Protein AF-A0AAW2DQQ6-F1 (afdb_monomer)

Sequence (162 aa):
MCYMQRRTQGFLNSLHILQSKKKHLSILKDVSGIIKPRRMTLLLGPPSSGKTTLLKKYEILLQLSGRVTYNGHGMNEFVPGRTAAYISQYDLHIGEMTVRETLGFSARCQGVGSRYDMLAELSRREKEANIKPDPDIDIFMKGFFHNGRLLTEEEASQIDMG

InterPro domains:
  IPR003439 ABC transporter-like, ATP-binding domain [PF00005] (28-118)
  IPR027417 P-loop containing nucleoside triphosphate hydrolase [G3DSA:3.40.50.300] (14-144)
  IPR027417 P-loop containing nucleoside triphosphate hydrolase [SSF52540] (25-125)

Mean predicted aligned error: 14.92 Å

Structure (mmCIF, N/CA/C/O backbone):
data_AF-A0AAW2DQQ6-F1
#
_entry.id   AF-A0AAW2DQQ6-F1
#
loop_
_atom_site.group_PDB
_atom_site.id
_atom_site.type_symbol
_atom_site.label_atom_id
_atom_site.label_alt_id
_atom_site.label_comp_id
_atom_site.label_asym_id
_atom_site.label_entity_id
_atom_site.label_seq_id
_atom_site.pdbx_PDB_ins_code
_atom_site.Cartn_x
_atom_site.Cartn_y
_atom_site.Cartn_z
_atom_site.occupancy
_atom_site.B_iso_or_equiv
_atom_site.auth_seq_id
_atom_site.auth_comp_id
_atom_site.auth_asym_id
_atom_site.auth_atom_id
_atom_site.pdbx_PDB_model_num
ATOM 1 N N . MET A 1 1 ? 35.421 10.269 -25.784 1.00 43.25 1 MET A N 1
ATOM 2 C CA . MET A 1 1 ? 34.728 11.277 -26.622 1.00 43.25 1 MET A CA 1
ATOM 3 C C . MET A 1 1 ? 33.259 11.520 -26.200 1.00 43.25 1 MET A C 1
ATOM 5 O O . MET A 1 1 ? 32.415 11.745 -27.049 1.00 43.25 1 MET A O 1
ATOM 9 N N . CYS A 1 2 ? 32.920 11.513 -24.897 1.00 36.22 2 CYS A N 1
ATOM 10 C CA . CYS A 1 2 ? 31.521 11.659 -24.427 1.00 36.22 2 CYS A CA 1
ATOM 11 C C . CYS A 1 2 ? 31.271 12.917 -23.564 1.00 36.22 2 CYS A C 1
ATOM 13 O O . CYS A 1 2 ? 30.126 13.258 -23.277 1.00 36.22 2 CYS A O 1
ATOM 15 N N . TYR A 1 3 ? 32.336 13.625 -23.164 1.00 39.56 3 TYR A N 1
ATOM 16 C CA . TYR A 1 3 ? 32.259 14.795 -22.276 1.00 39.56 3 TYR A CA 1
ATOM 17 C C . TYR A 1 3 ? 31.903 16.106 -23.006 1.00 39.56 3 TYR A C 1
ATOM 19 O O . TYR A 1 3 ? 31.334 17.008 -22.399 1.00 39.56 3 TYR A O 1
ATOM 27 N N . MET A 1 4 ? 32.171 16.205 -24.315 1.00 47.28 4 MET A N 1
ATOM 28 C CA . MET A 1 4 ? 31.897 17.417 -25.110 1.00 47.28 4 MET A CA 1
ATOM 29 C C . MET A 1 4 ? 30.461 17.503 -25.658 1.00 47.28 4 MET A C 1
ATOM 31 O O . MET A 1 4 ? 30.005 18.598 -25.970 1.00 47.28 4 MET A O 1
ATOM 35 N N . GLN A 1 5 ? 29.696 16.402 -25.685 1.00 45.47 5 GLN A N 1
ATOM 36 C CA . GLN A 1 5 ? 28.321 16.402 -26.216 1.00 45.47 5 GLN A CA 1
ATOM 37 C C . GLN A 1 5 ? 27.286 17.021 -25.249 1.00 45.47 5 GLN A C 1
ATOM 39 O O . GLN A 1 5 ? 26.198 17.401 -25.669 1.00 45.47 5 GLN A O 1
ATOM 44 N N . ARG A 1 6 ? 27.588 17.132 -23.941 1.00 44.19 6 ARG A N 1
ATOM 45 C CA . ARG A 1 6 ? 26.647 17.703 -22.949 1.00 44.19 6 ARG A CA 1
ATOM 46 C C . ARG A 1 6 ? 26.653 19.233 -22.894 1.00 44.19 6 ARG A C 1
ATOM 48 O O . ARG A 1 6 ? 25.646 19.811 -22.495 1.00 44.19 6 ARG A O 1
ATOM 55 N N . ARG A 1 7 ? 27.758 19.892 -23.268 1.00 44.38 7 ARG A N 1
ATOM 56 C CA . ARG A 1 7 ? 27.885 21.358 -23.151 1.00 44.38 7 ARG A CA 1
ATOM 57 C C . ARG A 1 7 ? 27.048 22.111 -24.183 1.00 44.38 7 ARG A C 1
ATOM 59 O O . ARG A 1 7 ? 26.436 23.117 -23.841 1.00 44.38 7 ARG A O 1
ATOM 66 N N . THR A 1 8 ? 26.960 21.603 -25.407 1.00 50.03 8 THR A N 1
ATOM 67 C CA . THR A 1 8 ? 26.188 22.248 -26.481 1.00 50.03 8 THR A CA 1
ATOM 68 C C . THR A 1 8 ? 24.679 22.158 -26.241 1.00 50.03 8 THR A C 1
ATOM 70 O O . THR A 1 8 ? 23.956 23.116 -26.505 1.00 50.03 8 THR A O 1
ATOM 73 N N . GLN A 1 9 ? 24.198 21.062 -25.645 1.00 52.00 9 GLN A N 1
ATOM 74 C CA . GLN A 1 9 ? 22.777 20.898 -25.324 1.00 52.00 9 GLN A CA 1
ATOM 75 C C . GLN A 1 9 ? 22.310 21.826 -24.185 1.00 52.00 9 GLN A C 1
ATOM 77 O O . GLN A 1 9 ? 21.173 22.293 -24.203 1.00 52.00 9 GLN A O 1
ATOM 82 N N . GLY A 1 10 ? 23.179 22.110 -23.206 1.00 53.97 10 GLY A N 1
ATOM 83 C CA . GLY A 1 10 ? 22.868 23.010 -22.088 1.00 53.97 10 GLY A CA 1
ATOM 84 C C . GLY A 1 10 ? 22.752 24.477 -22.510 1.00 53.97 10 GLY A C 1
ATOM 85 O O . GLY A 1 10 ? 21.843 25.171 -22.062 1.00 53.97 10 GLY A O 1
ATOM 86 N N . PHE A 1 11 ? 23.618 24.923 -23.425 1.00 58.66 11 PHE A N 1
ATOM 87 C CA . PHE A 1 11 ? 23.612 26.303 -23.922 1.00 58.66 11 PHE A CA 1
ATOM 88 C C . PHE A 1 11 ? 22.374 26.597 -24.788 1.00 58.66 11 PHE A C 1
ATOM 90 O O . PHE A 1 11 ? 21.755 27.647 -24.652 1.00 58.66 11 PHE A O 1
ATOM 97 N N . LEU A 1 12 ? 21.937 25.634 -25.610 1.00 54.56 12 LEU A N 1
ATOM 98 C CA . LEU A 1 12 ? 20.750 25.780 -26.465 1.00 54.56 12 LEU A CA 1
ATOM 99 C C . LEU A 1 12 ? 19.420 25.699 -25.696 1.00 54.56 12 LEU A C 1
ATOM 101 O O . LEU A 1 12 ? 18.456 26.355 -26.086 1.00 54.56 12 LEU A O 1
ATOM 105 N N . ASN A 1 13 ? 19.365 24.960 -24.581 1.00 53.66 13 ASN A N 1
ATOM 106 C CA . ASN A 1 13 ? 18.207 24.989 -23.678 1.00 53.66 13 ASN A CA 1
ATOM 107 C C . ASN A 1 13 ? 18.092 26.329 -22.924 1.00 53.66 13 ASN A C 1
ATOM 109 O O . ASN A 1 13 ? 16.976 26.776 -22.670 1.00 53.66 13 ASN A O 1
ATOM 113 N N . SER A 1 14 ? 19.216 26.990 -22.608 1.00 56.75 14 SER A N 1
ATOM 114 C CA . SER A 1 14 ? 19.224 28.322 -21.974 1.00 56.75 14 SE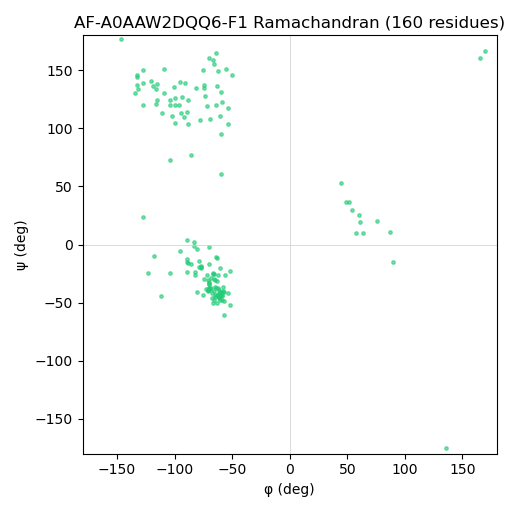R A CA 1
ATOM 115 C C . SER A 1 14 ? 18.653 29.417 -22.878 1.00 56.75 14 SER A C 1
ATOM 117 O O . SER A 1 14 ? 18.162 30.418 -22.369 1.00 56.75 14 SER A O 1
ATOM 119 N N . LEU A 1 15 ? 18.700 29.234 -24.203 1.00 60.41 15 LEU A N 1
ATOM 120 C CA . LEU A 1 15 ? 18.139 30.184 -25.166 1.00 60.41 15 LEU A CA 1
ATOM 121 C C . LEU A 1 15 ? 16.627 30.004 -25.406 1.00 60.41 15 LEU A C 1
ATOM 123 O O . LEU A 1 15 ? 16.071 30.723 -26.226 1.00 60.41 15 LEU A O 1
ATOM 127 N N . HIS A 1 16 ? 15.935 29.073 -24.729 1.00 56.12 16 HIS A N 1
ATOM 128 C CA . HIS A 1 16 ? 14.491 28.817 -24.917 1.00 56.12 16 HIS A CA 1
ATOM 129 C C . HIS A 1 16 ? 14.064 28.452 -26.366 1.00 56.12 16 HIS A C 1
ATOM 131 O O . HIS A 1 16 ? 12.873 28.347 -26.649 1.00 56.12 16 HIS A O 1
ATOM 137 N N . ILE A 1 17 ? 15.009 28.194 -27.282 1.00 59.91 17 ILE A N 1
ATOM 138 C CA . ILE A 1 17 ? 14.741 27.883 -28.705 1.00 59.91 17 ILE A CA 1
ATOM 139 C C . ILE A 1 17 ? 14.262 26.431 -28.899 1.00 59.91 17 ILE A C 1
ATOM 141 O O . ILE A 1 17 ? 13.619 26.105 -29.895 1.00 59.91 17 ILE A O 1
ATOM 145 N N . LEU A 1 18 ? 14.525 25.540 -27.939 1.00 54.09 18 LEU A N 1
ATOM 146 C CA . LEU A 1 18 ? 14.085 24.148 -27.994 1.00 54.09 18 LEU A CA 1
ATOM 147 C C . LEU A 1 18 ? 13.008 23.895 -26.941 1.00 54.09 18 LEU A C 1
ATOM 149 O O . LEU A 1 18 ? 13.287 23.873 -25.743 1.00 54.09 18 LEU A O 1
ATOM 153 N N . GLN A 1 19 ? 11.779 23.624 -27.390 1.00 56.38 19 GLN A N 1
ATOM 154 C CA . GLN A 1 19 ? 10.790 22.958 -26.546 1.00 56.38 19 GLN A CA 1
ATOM 155 C C . GLN A 1 19 ? 11.420 21.665 -26.019 1.00 56.38 19 GLN A C 1
ATOM 157 O O . GLN A 1 19 ? 11.784 20.779 -26.800 1.00 56.38 19 GLN A O 1
ATOM 162 N N . SER A 1 20 ? 11.574 21.562 -24.698 1.00 56.97 20 SER A N 1
ATOM 163 C CA . SER A 1 20 ? 12.051 20.348 -24.040 1.00 56.97 20 SER A CA 1
ATOM 164 C C . SER A 1 20 ? 11.086 19.209 -24.366 1.00 56.97 20 SER A C 1
ATOM 166 O O . SER A 1 20 ? 10.032 19.056 -23.746 1.00 56.97 20 SER A O 1
ATOM 168 N N . LYS A 1 21 ? 11.414 18.422 -25.397 1.00 58.16 21 LYS A N 1
ATOM 169 C CA . LYS A 1 21 ? 10.676 17.205 -25.727 1.00 58.16 21 LYS A CA 1
ATOM 170 C C . LYS A 1 21 ? 10.793 16.290 -24.514 1.00 58.16 21 LYS A C 1
ATOM 172 O O . LYS A 1 21 ? 11.886 15.797 -24.225 1.00 58.16 21 LYS A O 1
ATOM 177 N N . LYS A 1 22 ? 9.683 16.077 -23.799 1.00 58.31 22 LYS A N 1
ATOM 178 C CA . LYS A 1 22 ? 9.597 15.098 -22.709 1.00 58.31 22 LYS A CA 1
ATOM 179 C C . LYS A 1 22 ? 10.056 13.747 -23.261 1.00 58.31 22 LYS A C 1
ATOM 181 O O . LYS A 1 22 ? 9.341 13.110 -24.029 1.00 58.31 22 LYS A O 1
ATOM 186 N N . LYS A 1 23 ? 11.278 13.326 -22.925 1.00 61.03 23 LYS A N 1
ATOM 187 C CA . LYS A 1 23 ? 11.776 12.001 -23.297 1.00 61.03 23 LYS A CA 1
ATOM 188 C C . LYS A 1 23 ? 11.047 10.977 -22.437 1.00 61.03 23 LYS A C 1
ATOM 190 O O . LYS A 1 23 ? 11.148 11.019 -21.215 1.00 61.03 23 LYS A O 1
ATOM 195 N N . HIS A 1 24 ? 10.314 10.073 -23.076 1.00 63.28 24 HIS A N 1
ATOM 196 C CA . HIS A 1 24 ? 9.663 8.965 -22.392 1.00 63.28 24 HIS A CA 1
ATOM 197 C C . HIS A 1 24 ? 10.736 7.981 -21.901 1.00 63.28 24 HIS A C 1
ATOM 199 O O . HIS A 1 24 ? 11.387 7.305 -22.699 1.00 63.28 24 HIS A O 1
ATOM 205 N N . LEU A 1 25 ? 10.971 7.943 -20.589 1.00 70.94 25 LEU A N 1
ATOM 206 C CA . LEU A 1 25 ? 11.934 7.035 -19.970 1.00 70.94 25 LEU A CA 1
ATOM 207 C C . LEU A 1 25 ? 11.218 5.750 -19.548 1.00 70.94 25 LEU A C 1
ATOM 209 O O . LEU A 1 25 ? 10.436 5.742 -18.601 1.00 70.94 25 LEU A O 1
ATOM 213 N N . SER A 1 26 ? 11.506 4.651 -20.245 1.00 77.88 26 SER A N 1
ATOM 214 C CA . SER A 1 26 ? 11.064 3.315 -19.838 1.00 77.88 26 SER A CA 1
ATOM 215 C C . SER A 1 26 ? 11.966 2.800 -18.712 1.00 77.88 26 SER A C 1
ATOM 217 O O . SER A 1 26 ? 13.136 2.482 -18.939 1.00 77.88 26 SER A O 1
ATOM 219 N N . ILE A 1 27 ? 11.419 2.767 -17.492 1.00 84.00 27 ILE A N 1
ATOM 220 C CA . ILE A 1 27 ? 12.108 2.295 -16.278 1.00 84.00 27 ILE A CA 1
ATOM 221 C C . ILE A 1 27 ? 12.082 0.763 -16.192 1.00 84.00 27 ILE A C 1
ATOM 223 O O . ILE A 1 27 ? 13.077 0.149 -15.823 1.00 84.00 27 ILE A O 1
ATOM 227 N N . LEU A 1 28 ? 10.950 0.147 -16.545 1.00 84.94 28 LEU A N 1
ATOM 228 C CA . LEU A 1 28 ? 10.769 -1.304 -16.577 1.00 84.94 28 LEU A CA 1
ATOM 229 C C . LEU A 1 28 ? 10.682 -1.762 -18.032 1.00 84.94 28 LEU A C 1
ATOM 231 O O . LEU A 1 28 ? 9.911 -1.196 -18.809 1.00 84.94 28 LEU A O 1
ATOM 235 N N . LYS A 1 29 ? 11.463 -2.784 -18.385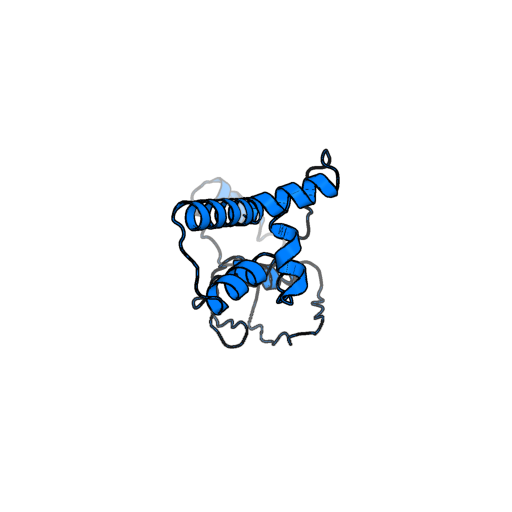 1.00 86.38 29 LYS A N 1
ATOM 236 C CA . LYS A 1 29 ? 11.534 -3.347 -19.736 1.00 86.38 29 LYS A CA 1
ATOM 237 C C . LYS A 1 29 ? 11.304 -4.847 -19.659 1.00 86.38 29 LYS A C 1
ATOM 239 O O . LYS A 1 29 ? 12.062 -5.519 -18.971 1.00 86.38 29 LYS A O 1
ATOM 244 N N . ASP A 1 30 ? 10.256 -5.311 -20.334 1.00 86.00 30 ASP A N 1
ATOM 245 C CA . ASP A 1 30 ? 9.920 -6.730 -20.520 1.00 86.00 30 ASP A CA 1
ATOM 246 C C . ASP A 1 30 ? 10.044 -7.592 -19.247 1.00 86.00 30 ASP A C 1
ATOM 248 O O . ASP A 1 30 ? 10.757 -8.589 -19.184 1.00 86.00 30 ASP A O 1
ATOM 252 N N . VAL A 1 31 ? 9.383 -7.148 -18.175 1.00 87.38 31 VAL A N 1
ATOM 253 C CA . VAL A 1 31 ? 9.391 -7.848 -16.884 1.00 87.38 31 VAL A CA 1
ATOM 254 C C . VAL A 1 31 ? 8.182 -8.775 -16.808 1.00 87.38 31 VAL A C 1
ATOM 256 O O . VAL A 1 31 ? 7.046 -8.319 -16.945 1.00 87.38 31 VAL A O 1
ATOM 259 N N . SER A 1 32 ? 8.418 -10.050 -16.506 1.00 89.12 32 SER A N 1
ATOM 260 C CA . SER A 1 32 ? 7.381 -11.053 -16.247 1.00 89.12 32 SER A CA 1
ATOM 261 C C . SER A 1 32 ? 7.624 -11.758 -14.909 1.00 89.12 32 SER A C 1
ATOM 263 O O . SER A 1 32 ? 8.755 -11.858 -14.434 1.00 89.12 32 SER A O 1
ATOM 265 N N . GLY A 1 33 ? 6.551 -12.206 -14.254 1.00 90.25 33 GLY A N 1
ATOM 266 C CA . GLY A 1 33 ? 6.646 -12.900 -12.972 1.00 90.25 33 GLY A CA 1
ATOM 267 C C . GLY A 1 33 ? 5.294 -13.100 -12.294 1.00 90.25 33 GLY A C 1
ATOM 268 O O . GLY A 1 33 ? 4.296 -12.493 -12.680 1.00 90.25 33 GLY A O 1
ATOM 269 N N . ILE A 1 34 ? 5.271 -13.964 -11.276 1.00 91.25 34 ILE A N 1
ATOM 270 C CA . ILE A 1 34 ? 4.083 -14.276 -10.472 1.00 91.25 34 ILE A CA 1
ATOM 271 C C . ILE A 1 34 ? 4.473 -14.257 -8.994 1.00 91.25 34 ILE A C 1
ATOM 273 O O . ILE A 1 34 ? 5.435 -14.911 -8.591 1.00 91.25 34 ILE A O 1
ATOM 277 N N . ILE A 1 35 ? 3.690 -13.548 -8.182 1.00 91.12 35 ILE A N 1
ATOM 278 C CA . ILE A 1 35 ? 3.795 -13.566 -6.721 1.00 91.12 35 ILE A CA 1
ATOM 279 C C . ILE A 1 35 ? 2.775 -14.576 -6.198 1.00 91.12 35 ILE A C 1
ATOM 281 O O . ILE A 1 35 ? 1.579 -14.449 -6.458 1.00 91.12 35 ILE A O 1
ATOM 285 N N . LYS A 1 36 ? 3.241 -15.605 -5.485 1.00 92.12 36 LYS A N 1
ATOM 286 C CA . LYS A 1 36 ? 2.358 -16.649 -4.948 1.00 92.12 36 LYS A CA 1
ATOM 287 C C . LYS A 1 36 ? 1.701 -16.182 -3.643 1.00 92.12 36 LYS A C 1
ATOM 289 O O . LYS A 1 36 ? 2.418 -15.699 -2.764 1.00 92.12 36 LYS A O 1
ATOM 294 N N . PRO A 1 37 ? 0.383 -16.388 -3.464 1.00 90.50 37 PRO A N 1
ATOM 295 C CA . PRO A 1 37 ? -0.277 -16.148 -2.185 1.00 90.50 37 PRO A CA 1
ATOM 296 C C . PRO A 1 37 ? 0.391 -16.922 -1.044 1.00 90.50 37 PRO A C 1
ATOM 298 O O . PRO A 1 37 ? 0.942 -18.006 -1.253 1.00 90.50 37 PRO A O 1
ATOM 301 N N . ARG A 1 38 ? 0.310 -16.377 0.177 1.00 91.19 38 ARG A N 1
ATOM 302 C CA . ARG A 1 38 ? 0.841 -16.990 1.413 1.00 91.19 38 ARG A CA 1
ATOM 303 C C . ARG A 1 38 ? 2.359 -17.226 1.409 1.00 91.19 38 ARG A C 1
ATOM 305 O O . ARG A 1 38 ? 2.856 -18.030 2.194 1.00 91.19 38 ARG A O 1
ATOM 312 N N . ARG A 1 39 ? 3.105 -16.542 0.537 1.00 93.06 39 ARG A N 1
ATOM 313 C CA . ARG A 1 39 ? 4.571 -16.575 0.509 1.00 93.06 39 ARG A CA 1
ATOM 314 C C . ARG A 1 39 ? 5.139 -15.169 0.542 1.00 93.06 39 ARG A C 1
ATOM 316 O O . ARG A 1 39 ? 4.667 -14.281 -0.162 1.00 93.06 39 ARG A O 1
ATOM 323 N N . MET A 1 40 ? 6.203 -14.997 1.316 1.00 94.88 40 MET A N 1
ATOM 324 C CA . MET A 1 40 ? 7.015 -13.792 1.249 1.00 94.88 40 MET A CA 1
ATOM 325 C C . MET A 1 40 ? 7.855 -13.829 -0.031 1.00 94.88 40 MET A C 1
ATOM 327 O O . MET A 1 40 ? 8.523 -14.824 -0.308 1.00 94.88 40 MET A O 1
ATOM 331 N N . THR A 1 41 ? 7.795 -12.760 -0.824 1.00 93.50 41 THR A N 1
ATOM 332 C CA . THR A 1 41 ? 8.591 -12.605 -2.050 1.00 93.50 41 THR A CA 1
ATOM 333 C C . THR A 1 41 ? 9.544 -11.433 -1.868 1.00 93.50 41 THR A C 1
ATOM 335 O O . THR A 1 41 ? 9.105 -10.328 -1.561 1.00 93.50 41 THR A O 1
ATOM 338 N N . LEU A 1 42 ? 10.842 -11.672 -2.058 1.00 94.75 42 LEU A N 1
ATOM 339 C CA . LEU A 1 42 ? 11.890 -10.665 -1.915 1.00 94.75 42 LEU A CA 1
ATOM 340 C C . LEU A 1 42 ? 12.367 -10.198 -3.297 1.00 94.75 42 LEU A C 1
ATOM 342 O O . LEU A 1 42 ? 12.793 -11.013 -4.114 1.00 94.75 42 LEU A O 1
ATOM 346 N N . LEU A 1 43 ? 12.322 -8.888 -3.552 1.00 92.62 43 LEU A N 1
ATOM 347 C CA . LEU A 1 43 ? 12.793 -8.278 -4.798 1.00 92.62 43 LEU A CA 1
ATOM 348 C C . LEU A 1 43 ? 14.173 -7.633 -4.593 1.00 92.62 43 LEU A C 1
ATOM 350 O O . LEU A 1 43 ? 14.289 -6.604 -3.928 1.00 92.62 43 LEU A O 1
ATOM 354 N N . LEU A 1 44 ? 15.213 -8.212 -5.198 1.00 94.56 44 LEU A N 1
ATOM 355 C CA . LEU A 1 44 ? 16.604 -7.753 -5.086 1.00 94.56 44 LEU A CA 1
ATOM 356 C C . LEU A 1 44 ? 17.110 -7.121 -6.386 1.00 94.56 44 LEU A C 1
ATOM 358 O O . LEU A 1 44 ? 16.674 -7.461 -7.481 1.00 94.56 44 LEU A O 1
ATOM 362 N N . GLY A 1 45 ? 18.050 -6.186 -6.258 1.00 92.69 45 GLY A N 1
ATOM 363 C CA . GLY A 1 45 ? 18.698 -5.533 -7.395 1.00 92.69 45 GLY A CA 1
ATOM 364 C C . GLY A 1 45 ? 19.459 -4.269 -6.988 1.00 92.69 45 GLY A C 1
ATOM 365 O O . GLY A 1 45 ? 19.152 -3.682 -5.945 1.00 92.69 45 GLY A O 1
ATOM 366 N N . PRO A 1 46 ? 20.407 -3.791 -7.811 1.00 94.12 46 PRO A N 1
ATOM 367 C CA . PRO A 1 46 ? 21.218 -2.606 -7.513 1.00 94.12 46 PRO A CA 1
ATOM 368 C C . PRO A 1 46 ? 20.361 -1.329 -7.430 1.00 94.12 46 PRO A C 1
ATOM 370 O O . PRO A 1 46 ? 19.206 -1.334 -7.877 1.00 94.12 46 PR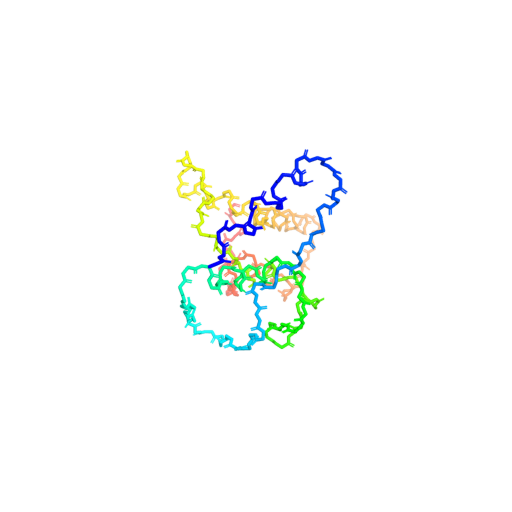O A O 1
ATOM 373 N N . PRO A 1 47 ? 20.861 -0.217 -6.870 1.00 90.25 47 PRO A N 1
ATOM 374 C CA . PRO A 1 47 ? 20.179 1.078 -6.931 1.00 90.25 47 PRO A CA 1
ATOM 375 C C . PRO A 1 47 ? 19.757 1.433 -8.366 1.00 90.25 47 PRO A C 1
ATOM 377 O O . PRO A 1 47 ? 20.419 1.054 -9.328 1.00 90.25 47 PRO A O 1
ATOM 380 N N . SER A 1 48 ? 18.618 2.113 -8.515 1.00 86.75 48 SER A N 1
ATOM 381 C CA . SER A 1 48 ? 18.056 2.524 -9.818 1.00 86.75 48 SER A CA 1
ATOM 382 C C . SER A 1 48 ? 17.642 1.406 -10.792 1.00 86.75 48 SER A C 1
ATOM 384 O O . SER A 1 48 ? 17.255 1.698 -11.917 1.00 86.75 48 SER A O 1
ATOM 386 N N . SER A 1 49 ? 17.609 0.141 -10.362 1.00 90.12 49 SER A N 1
ATOM 387 C CA . SER A 1 49 ? 17.069 -0.987 -11.156 1.00 90.12 49 SER A CA 1
ATOM 388 C C . SER A 1 49 ? 15.543 -0.984 -11.344 1.00 90.12 49 SER A C 1
ATOM 390 O O . SER A 1 49 ? 15.006 -1.869 -11.998 1.00 90.12 49 SER A O 1
ATOM 392 N N . GLY A 1 50 ? 14.818 -0.026 -10.755 1.00 88.44 50 GLY A N 1
ATOM 393 C CA . GLY A 1 50 ? 13.362 0.082 -10.916 1.00 88.44 50 GLY A CA 1
ATOM 394 C C . GLY A 1 50 ? 12.522 -0.733 -9.925 1.00 88.44 50 GLY A C 1
ATOM 395 O O . GLY A 1 50 ? 11.309 -0.800 -10.087 1.00 88.44 50 GLY A O 1
ATOM 396 N N . LYS A 1 51 ? 13.115 -1.301 -8.864 1.00 91.88 51 LYS A N 1
ATOM 397 C CA . LYS A 1 51 ? 12.389 -2.067 -7.822 1.00 91.88 51 LYS A CA 1
ATOM 398 C C . LYS A 1 51 ? 11.199 -1.308 -7.232 1.00 91.88 51 LYS A C 1
ATOM 400 O O . LYS A 1 51 ? 10.079 -1.804 -7.224 1.00 91.88 51 LYS A O 1
ATOM 405 N N . THR A 1 52 ? 11.435 -0.074 -6.788 1.00 88.88 52 THR A N 1
ATOM 406 C CA . THR A 1 52 ? 10.394 0.786 -6.212 1.00 88.88 52 THR A CA 1
ATOM 407 C C . THR A 1 52 ? 9.304 1.094 -7.235 1.00 88.88 52 THR A C 1
ATOM 409 O O . THR A 1 52 ? 8.129 1.110 -6.891 1.00 88.88 52 THR A O 1
ATOM 412 N N . THR A 1 53 ? 9.671 1.281 -8.506 1.00 88.50 53 THR A N 1
ATOM 413 C CA . THR A 1 53 ? 8.717 1.482 -9.605 1.00 88.50 53 THR A CA 1
ATOM 414 C C . THR A 1 53 ? 7.863 0.237 -9.845 1.00 88.50 53 THR A C 1
ATOM 416 O O . THR A 1 53 ? 6.659 0.363 -10.050 1.00 88.50 53 THR A O 1
ATOM 419 N N . LEU A 1 54 ? 8.456 -0.960 -9.766 1.00 88.00 54 LEU A N 1
ATOM 420 C CA . LEU A 1 54 ? 7.730 -2.225 -9.889 1.00 88.00 54 LEU A CA 1
ATOM 421 C C . LEU A 1 54 ? 6.735 -2.437 -8.738 1.00 88.00 54 LEU A C 1
ATOM 423 O O . LEU A 1 54 ? 5.645 -2.940 -8.984 1.00 88.00 54 LEU A O 1
ATOM 427 N N . LEU A 1 55 ? 7.074 -2.027 -7.510 1.00 88.00 55 LEU A N 1
ATOM 428 C CA . LEU A 1 55 ? 6.168 -2.121 -6.357 1.00 88.00 55 LEU A CA 1
ATOM 429 C C . LEU A 1 55 ? 5.058 -1.058 -6.387 1.00 88.00 55 LEU A C 1
ATOM 431 O O . LEU A 1 55 ? 3.894 -1.389 -6.184 1.00 88.00 55 LEU A O 1
ATOM 435 N N . LYS A 1 56 ? 5.384 0.200 -6.714 1.00 82.25 56 LYS A N 1
ATOM 436 C CA . LYS A 1 56 ? 4.398 1.297 -6.797 1.00 82.25 56 LYS A CA 1
ATOM 437 C C . LYS A 1 56 ? 3.324 1.071 -7.856 1.00 82.25 56 LYS A C 1
ATOM 439 O O . LYS A 1 56 ? 2.217 1.574 -7.723 1.00 82.25 56 LYS A O 1
ATOM 444 N N . LYS A 1 57 ? 3.635 0.289 -8.887 1.00 74.38 57 LYS A N 1
ATOM 445 C CA . LYS A 1 57 ? 2.699 -0.101 -9.946 1.00 74.38 57 LYS A CA 1
ATOM 446 C C . LYS A 1 57 ? 1.432 -0.803 -9.429 1.00 74.38 57 LYS A C 1
ATOM 448 O O . LYS A 1 57 ? 0.411 -0.743 -10.103 1.00 74.38 57 LYS A O 1
ATOM 453 N N . TYR A 1 58 ? 1.481 -1.467 -8.274 1.00 66.81 58 TYR A N 1
ATOM 454 C CA . TYR A 1 58 ? 0.306 -2.148 -7.716 1.00 66.81 58 TYR A CA 1
ATOM 455 C C . TYR A 1 58 ? -0.699 -1.194 -7.052 1.00 66.81 58 TYR A C 1
ATOM 457 O O . TYR A 1 58 ? -1.856 -1.565 -6.884 1.00 66.81 58 TYR A O 1
ATOM 465 N N . GLU A 1 59 ? -0.278 0.022 -6.706 1.00 63.97 59 GLU A N 1
ATOM 466 C CA . GLU A 1 59 ? -1.093 1.018 -5.998 1.00 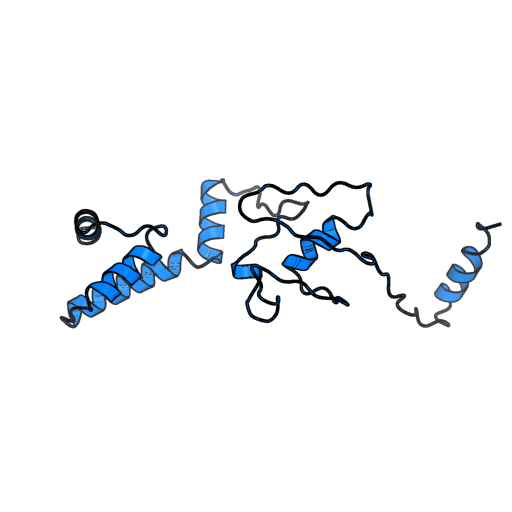63.97 59 GLU A CA 1
ATOM 467 C C . GLU A 1 59 ? -1.430 2.214 -6.895 1.00 63.97 59 GLU A C 1
ATOM 469 O O . GLU A 1 59 ? -2.568 2.677 -6.952 1.00 63.97 59 GLU A O 1
ATOM 474 N N . ILE A 1 60 ? -0.432 2.707 -7.623 1.00 57.03 60 ILE A N 1
ATOM 475 C CA . ILE A 1 60 ? -0.521 3.913 -8.430 1.00 57.03 60 ILE A CA 1
ATOM 476 C C . ILE A 1 60 ? -0.637 3.446 -9.873 1.00 57.03 60 ILE A C 1
ATOM 478 O O . ILE A 1 60 ? 0.261 2.765 -10.370 1.00 57.03 60 ILE A O 1
ATOM 482 N N . LEU A 1 61 ? -1.739 3.812 -10.529 1.00 56.66 61 LEU A N 1
ATOM 483 C CA . LEU A 1 61 ? -2.059 3.590 -11.944 1.00 56.66 61 LEU A CA 1
ATOM 484 C C . LEU A 1 61 ? -1.023 4.248 -12.882 1.00 56.66 61 LEU A C 1
ATOM 486 O O . LEU A 1 61 ? -1.328 5.144 -13.666 1.00 56.66 61 LEU A O 1
ATOM 490 N N . LEU A 1 62 ? 0.239 3.839 -12.780 1.00 65.31 62 LEU A N 1
ATOM 491 C CA . LEU A 1 62 ? 1.311 4.235 -13.674 1.00 65.31 62 LEU A CA 1
ATOM 492 C C . LEU A 1 62 ? 0.966 3.719 -15.070 1.00 65.31 62 LEU A C 1
ATOM 494 O O . LEU A 1 62 ? 0.537 2.574 -15.228 1.00 65.31 62 LEU A O 1
ATOM 498 N N . GLN A 1 63 ? 1.160 4.564 -16.084 1.00 64.44 63 GLN A N 1
ATOM 499 C CA . GLN A 1 63 ? 0.941 4.173 -17.473 1.00 64.44 63 GLN A CA 1
ATOM 500 C C . GLN A 1 63 ? 1.837 2.985 -17.819 1.00 64.44 63 GLN A C 1
ATOM 502 O O . GLN A 1 63 ? 3.060 3.034 -17.670 1.00 64.44 63 GLN A O 1
ATOM 507 N N . LEU A 1 64 ? 1.206 1.906 -18.263 1.00 65.69 64 LEU A N 1
ATOM 508 C CA . LEU A 1 64 ? 1.864 0.647 -18.553 1.00 65.69 64 LEU A CA 1
ATOM 509 C C . LEU A 1 64 ? 1.432 0.136 -19.912 1.00 65.69 64 LEU A C 1
ATOM 511 O O . LEU A 1 64 ? 0.246 0.049 -20.212 1.00 65.69 64 LEU A O 1
ATOM 515 N N . SER A 1 65 ? 2.418 -0.292 -20.685 1.00 76.38 65 SER A N 1
ATOM 516 C CA . SER A 1 65 ? 2.212 -1.236 -21.773 1.00 76.38 65 SER A CA 1
ATOM 517 C C . SER A 1 65 ? 2.371 -2.642 -21.190 1.00 76.38 65 SER A C 1
ATOM 519 O O . SER A 1 65 ? 3.447 -2.988 -20.704 1.00 76.38 65 SER A O 1
ATOM 521 N N . GLY A 1 66 ? 1.290 -3.424 -21.158 1.00 81.25 66 GLY A N 1
ATOM 522 C CA . GLY A 1 66 ? 1.280 -4.797 -20.641 1.00 81.25 66 GLY A CA 1
ATOM 523 C C . GLY A 1 66 ? 0.077 -5.102 -19.746 1.00 81.25 66 GLY A C 1
ATOM 524 O O . GLY A 1 66 ? -0.810 -4.271 -19.573 1.00 81.25 66 GLY A O 1
ATOM 52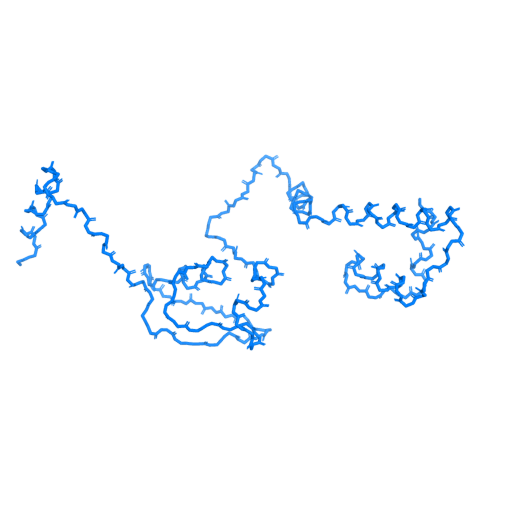5 N N . ARG A 1 67 ? 0.055 -6.306 -19.164 1.00 84.56 67 ARG A N 1
ATOM 526 C CA . ARG A 1 67 ? -1.049 -6.807 -18.332 1.00 84.56 67 ARG A CA 1
ATOM 527 C C . ARG A 1 67 ? -0.570 -7.141 -16.922 1.00 84.56 67 ARG A C 1
ATOM 529 O O . ARG A 1 67 ? 0.515 -7.684 -16.737 1.00 84.56 67 ARG A O 1
ATOM 536 N N . VAL A 1 68 ? -1.396 -6.815 -15.935 1.00 85.69 68 VAL A N 1
ATOM 537 C CA . VAL A 1 68 ? -1.216 -7.180 -14.524 1.00 85.69 68 VAL A CA 1
ATOM 538 C C . VAL A 1 68 ? -2.534 -7.730 -14.032 1.00 85.69 68 VAL A C 1
ATOM 540 O O . VAL A 1 68 ? -3.582 -7.163 -14.339 1.00 85.69 68 VAL A O 1
ATOM 543 N N . THR A 1 69 ? -2.470 -8.811 -13.270 1.00 87.19 69 THR A N 1
ATOM 544 C CA . THR A 1 69 ? -3.650 -9.418 -12.665 1.00 87.19 69 THR A CA 1
ATOM 545 C C . THR A 1 69 ? -3.403 -9.707 -11.196 1.00 87.19 69 THR A C 1
ATOM 547 O O . THR A 1 69 ? -2.305 -10.130 -10.830 1.00 87.19 69 THR A O 1
ATOM 550 N N . TYR A 1 70 ? -4.436 -9.548 -10.381 1.00 87.06 70 TYR A N 1
ATOM 551 C CA . TYR A 1 70 ? -4.459 -9.936 -8.978 1.00 87.06 70 TYR A CA 1
ATOM 552 C C . TYR A 1 70 ? -5.510 -11.032 -8.800 1.00 87.06 70 TYR A C 1
ATOM 554 O O . TYR A 1 70 ? -6.667 -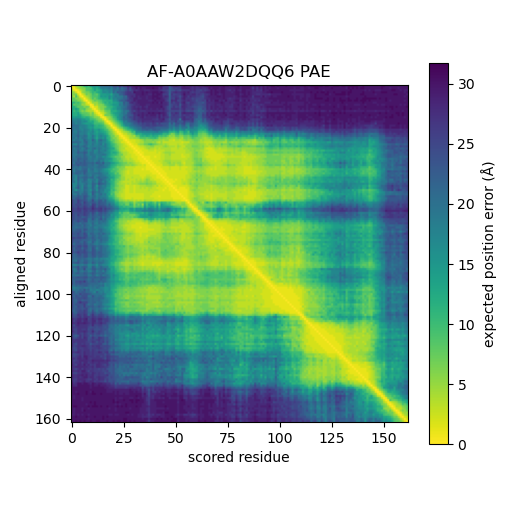10.834 -9.152 1.00 87.06 70 TYR A O 1
ATOM 562 N N . ASN A 1 71 ? -5.107 -12.210 -8.316 1.00 86.69 71 ASN A N 1
ATOM 563 C CA . ASN A 1 71 ? -5.987 -13.384 -8.196 1.00 86.69 71 ASN A CA 1
ATOM 564 C C . ASN A 1 71 ? -6.788 -13.706 -9.479 1.00 86.69 71 ASN A C 1
ATOM 566 O O . ASN A 1 71 ? -7.935 -14.122 -9.410 1.00 86.69 71 ASN A O 1
ATOM 570 N N . GLY A 1 72 ? -6.186 -13.503 -10.656 1.00 87.88 72 GLY A N 1
ATOM 571 C CA . GLY A 1 72 ? -6.826 -13.746 -11.957 1.00 87.88 72 GLY A CA 1
ATOM 572 C C . GLY A 1 72 ? -7.593 -12.554 -12.540 1.00 87.88 72 GLY A C 1
ATOM 573 O O . GLY A 1 72 ? -7.815 -12.536 -13.746 1.00 87.88 72 GLY A O 1
ATOM 574 N N . HIS A 1 73 ? -7.890 -11.530 -11.739 1.00 88.12 73 HIS A N 1
ATOM 575 C CA . HIS A 1 73 ? -8.632 -10.340 -12.156 1.00 88.12 73 HIS A CA 1
ATOM 576 C C . HIS A 1 73 ? -7.711 -9.228 -12.650 1.00 88.12 73 HIS A C 1
ATOM 578 O O . HIS A 1 73 ? -6.657 -8.974 -12.058 1.00 88.12 73 HIS A O 1
ATOM 584 N N . GLY A 1 74 ? -8.098 -8.542 -13.723 1.00 86.94 74 GLY A N 1
ATOM 585 C CA . GLY A 1 74 ? -7.437 -7.323 -14.178 1.00 86.94 74 GLY A CA 1
ATOM 586 C C . GLY A 1 74 ? -7.523 -6.201 -13.140 1.00 86.94 74 GLY A C 1
ATOM 587 O O . GLY A 1 74 ? -8.491 -6.091 -12.392 1.00 86.94 74 GLY A O 1
ATOM 588 N N . MET A 1 75 ? -6.518 -5.324 -13.105 1.00 82.06 75 MET A N 1
ATOM 589 C CA . MET A 1 75 ? -6.453 -4.199 -12.147 1.00 82.06 75 MET A CA 1
ATOM 590 C C . MET A 1 75 ? -7.586 -3.167 -12.311 1.00 82.06 75 MET A C 1
ATOM 592 O O . MET A 1 75 ? -7.748 -2.288 -11.474 1.00 82.06 75 MET A O 1
ATOM 596 N N . ASN A 1 76 ? -8.336 -3.258 -13.405 1.00 83.50 76 ASN A N 1
ATOM 597 C CA . ASN A 1 76 ? -9.495 -2.453 -13.772 1.00 83.50 76 ASN A CA 1
ATOM 598 C C . ASN A 1 76 ? -10.838 -3.102 -13.378 1.00 83.50 76 ASN A C 1
ATOM 600 O O . ASN A 1 76 ? -11.875 -2.466 -13.532 1.00 83.50 76 ASN A O 1
ATOM 604 N N . GLU A 1 77 ? -10.834 -4.337 -12.868 1.00 85.88 77 GLU A N 1
ATOM 605 C CA . GLU A 1 77 ? -12.040 -5.040 -12.393 1.00 85.88 77 GLU A CA 1
ATOM 606 C C . GLU A 1 77 ? -12.341 -4.765 -10.910 1.00 85.88 77 GLU A C 1
ATOM 608 O O . GLU A 1 77 ? -13.437 -5.039 -10.429 1.00 85.88 77 GLU A O 1
ATOM 613 N N . PHE A 1 78 ? -11.376 -4.222 -10.166 1.00 83.75 78 PHE A N 1
ATOM 614 C CA . PHE A 1 78 ? -11.497 -3.921 -8.741 1.00 83.75 78 PHE A CA 1
ATOM 615 C C . PHE A 1 78 ? -10.695 -2.666 -8.388 1.00 83.75 78 PHE A C 1
ATOM 617 O O . PHE A 1 78 ? -10.019 -2.093 -9.237 1.00 83.75 78 PHE A O 1
ATOM 624 N N . VAL A 1 79 ? -10.768 -2.226 -7.128 1.00 82.19 79 VAL A N 1
ATOM 625 C CA . VAL A 1 79 ? -9.973 -1.098 -6.619 1.00 82.19 79 VAL A CA 1
ATOM 626 C C . VAL A 1 79 ? -8.764 -1.649 -5.854 1.00 82.19 79 VAL A C 1
ATOM 628 O O . VAL A 1 79 ? -8.939 -2.083 -4.713 1.00 82.19 79 VAL A O 1
ATOM 631 N N . PRO A 1 80 ? -7.538 -1.613 -6.413 1.00 78.44 80 PRO A N 1
ATOM 632 C CA . PRO A 1 80 ? -6.369 -2.245 -5.797 1.00 78.44 80 PRO A CA 1
ATOM 633 C C . PRO A 1 80 ? -6.049 -1.749 -4.390 1.00 78.44 80 PRO A C 1
ATOM 635 O O . PRO A 1 80 ? -5.718 -2.553 -3.521 1.00 78.44 80 PRO A O 1
ATOM 638 N N . GLY A 1 81 ? -6.245 -0.453 -4.133 1.00 78.38 81 GLY A N 1
ATOM 639 C CA . GLY A 1 81 ? -6.026 0.147 -2.813 1.00 78.38 81 GLY A CA 1
ATOM 640 C C . GLY A 1 81 ? -6.948 -0.381 -1.705 1.00 78.38 81 GLY A C 1
ATOM 641 O O . GLY A 1 81 ? -6.711 -0.098 -0.538 1.00 78.38 81 GLY A O 1
ATOM 642 N N . ARG A 1 82 ? -7.993 -1.156 -2.036 1.00 80.56 82 ARG A N 1
ATOM 643 C CA . ARG A 1 82 ? -8.829 -1.852 -1.041 1.00 80.56 82 ARG A CA 1
ATOM 644 C C . ARG A 1 82 ? -8.319 -3.249 -0.687 1.00 80.56 82 ARG A C 1
ATOM 646 O O . ARG A 1 82 ? -8.817 -3.844 0.261 1.00 80.56 82 ARG A O 1
ATOM 653 N N . THR A 1 83 ? -7.371 -3.787 -1.449 1.00 81.12 83 THR A N 1
ATOM 654 C CA . THR A 1 83 ? -6.925 -5.186 -1.333 1.00 81.12 83 THR A CA 1
ATOM 655 C C . THR A 1 83 ? -5.426 -5.302 -1.063 1.00 81.12 83 THR A C 1
ATOM 657 O O . THR A 1 83 ? -4.976 -6.295 -0.496 1.00 81.12 83 THR A O 1
ATOM 660 N N . ALA A 1 84 ? -4.644 -4.292 -1.439 1.00 82.69 84 ALA A N 1
ATOM 661 C CA . ALA A 1 84 ? -3.213 -4.228 -1.194 1.00 82.69 84 ALA A CA 1
ATOM 662 C C . ALA A 1 84 ? -2.824 -2.857 -0.632 1.00 82.69 84 ALA A C 1
ATOM 664 O O . ALA A 1 84 ? -3.389 -1.835 -1.017 1.00 82.69 84 ALA A O 1
ATOM 665 N N . ALA A 1 85 ? -1.822 -2.850 0.246 1.00 85.62 85 ALA A N 1
ATOM 666 C CA . ALA A 1 85 ? -1.208 -1.642 0.778 1.00 85.62 85 ALA A CA 1
ATOM 667 C C . ALA A 1 85 ? 0.256 -1.576 0.333 1.00 85.62 85 ALA A C 1
ATOM 669 O O . ALA A 1 85 ? 0.986 -2.567 0.423 1.00 85.62 85 ALA A O 1
ATOM 670 N N . TYR A 1 86 ? 0.685 -0.411 -0.144 1.00 87.00 86 TYR A N 1
ATOM 671 C CA . TYR A 1 86 ? 2.085 -0.136 -0.435 1.00 87.00 86 TYR A CA 1
ATOM 672 C C . TYR A 1 86 ? 2.689 0.651 0.724 1.00 87.00 86 TYR A C 1
ATOM 674 O O . TYR A 1 86 ? 2.182 1.700 1.114 1.00 87.00 86 TYR A O 1
ATOM 682 N N . ILE A 1 87 ? 3.794 0.144 1.264 1.00 87.94 87 ILE A N 1
ATOM 683 C CA . ILE A 1 87 ? 4.568 0.854 2.277 1.00 87.94 87 ILE A CA 1
ATOM 684 C C . ILE A 1 87 ? 5.755 1.516 1.584 1.00 87.94 87 ILE A C 1
ATOM 686 O O . ILE A 1 87 ? 6.566 0.871 0.913 1.00 87.94 87 ILE A O 1
ATOM 690 N N . SER A 1 88 ? 5.793 2.837 1.707 1.00 87.31 88 SER A N 1
ATOM 691 C CA . SER A 1 88 ? 6.823 3.700 1.147 1.00 87.31 88 SER A CA 1
ATOM 692 C C . SER A 1 88 ? 8.178 3.460 1.825 1.00 87.31 88 SER A C 1
ATOM 694 O O . SER A 1 88 ? 8.256 2.952 2.936 1.00 87.31 88 SER A O 1
ATOM 696 N N . GLN A 1 89 ? 9.265 3.836 1.145 1.00 87.19 89 GLN A N 1
ATOM 697 C CA . GLN A 1 89 ? 10.607 3.803 1.737 1.00 87.19 89 GLN A CA 1
ATOM 698 C C . GLN A 1 89 ? 10.752 4.794 2.902 1.00 87.19 89 GLN A C 1
ATOM 700 O O . GLN A 1 89 ? 11.561 4.572 3.796 1.00 87.19 89 GLN A O 1
ATOM 705 N N . TYR A 1 90 ? 10.014 5.900 2.843 1.00 88.94 90 TYR A N 1
ATOM 706 C CA . TYR A 1 90 ? 9.973 6.904 3.895 1.00 88.94 90 TYR A CA 1
ATOM 707 C C . TYR A 1 90 ? 8.714 6.716 4.728 1.00 88.94 90 TYR A C 1
ATOM 709 O O . TYR A 1 90 ? 7.621 6.562 4.169 1.00 88.94 90 TYR A O 1
ATOM 717 N N . ASP A 1 91 ? 8.882 6.784 6.041 1.00 84.31 91 ASP A N 1
ATOM 718 C CA . ASP A 1 91 ? 7.772 6.741 6.976 1.00 84.31 91 ASP A CA 1
ATOM 719 C C . ASP A 1 91 ? 7.012 8.068 6.959 1.00 84.31 91 ASP A C 1
ATOM 721 O O . ASP A 1 91 ? 7.596 9.153 6.981 1.00 84.31 91 ASP A O 1
ATOM 725 N N . LEU A 1 92 ? 5.685 7.972 6.926 1.00 81.94 92 LEU A N 1
ATOM 726 C CA . LEU A 1 92 ? 4.772 9.101 7.079 1.00 81.94 92 LEU A CA 1
ATOM 727 C C . LEU A 1 92 ? 4.186 9.050 8.493 1.00 81.94 92 LEU A C 1
ATOM 729 O O . LEU A 1 92 ? 3.039 8.655 8.684 1.00 81.94 92 LEU A O 1
ATOM 733 N N . HIS A 1 93 ? 5.005 9.382 9.491 1.00 83.94 93 HIS A N 1
ATOM 734 C CA . HIS A 1 93 ? 4.627 9.350 10.906 1.00 83.94 93 HIS A CA 1
ATOM 735 C C . HIS A 1 93 ? 4.645 10.758 11.513 1.00 83.94 93 HIS A C 1
ATOM 737 O O . HIS A 1 93 ? 5.579 11.523 11.281 1.00 83.94 93 HIS A O 1
ATOM 743 N N . ILE A 1 94 ? 3.637 11.076 12.329 1.00 88.38 94 ILE A N 1
ATOM 744 C CA . ILE A 1 94 ? 3.568 12.310 13.125 1.00 88.38 94 ILE A CA 1
ATOM 745 C C . ILE A 1 94 ? 4.264 12.036 14.460 1.00 88.38 94 ILE A C 1
ATOM 747 O O . ILE A 1 94 ? 3.724 11.317 15.297 1.00 88.38 94 ILE A O 1
ATOM 751 N N . GLY A 1 95 ? 5.491 12.537 14.631 1.00 90.00 95 GLY A N 1
ATOM 752 C CA . GLY A 1 95 ? 6.370 12.212 15.766 1.00 90.00 95 GLY A CA 1
ATOM 753 C C . GLY A 1 95 ? 5.811 12.587 17.142 1.00 90.00 95 GLY A C 1
ATOM 754 O O . GLY A 1 95 ? 6.237 12.036 18.150 1.00 90.00 95 GLY A O 1
ATOM 755 N N . GLU A 1 96 ? 4.842 13.493 17.173 1.00 94.38 96 GLU A N 1
ATOM 756 C CA . GLU A 1 96 ? 4.165 13.990 18.365 1.00 94.38 96 GLU A CA 1
ATOM 757 C C . GLU A 1 96 ? 3.095 13.024 18.899 1.00 94.38 96 GLU A C 1
ATOM 759 O O . GLU A 1 96 ? 2.633 13.191 20.025 1.00 94.38 96 GLU A 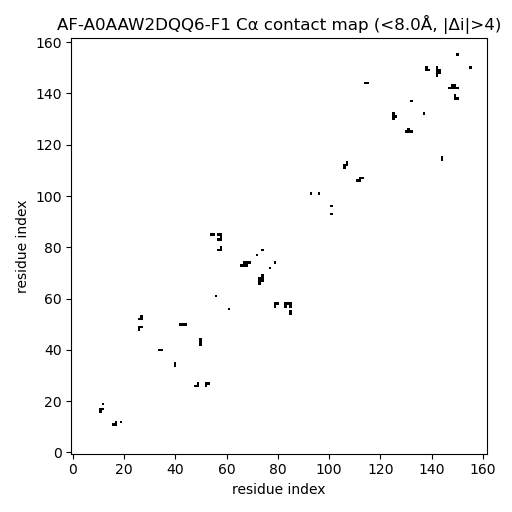O 1
ATOM 764 N N . MET A 1 97 ? 2.690 12.024 18.109 1.00 94.00 97 MET A N 1
ATOM 765 C CA . MET A 1 97 ? 1.658 11.057 18.484 1.00 94.00 97 MET A CA 1
ATOM 766 C C . MET A 1 97 ? 2.257 9.782 19.078 1.00 94.00 97 MET A C 1
ATOM 768 O O . MET A 1 97 ? 3.232 9.221 18.574 1.00 94.00 97 MET A O 1
ATOM 772 N N . THR A 1 98 ? 1.614 9.258 20.119 1.00 94.81 98 THR A N 1
ATOM 773 C CA . THR A 1 98 ? 1.894 7.910 20.621 1.00 94.81 98 THR A CA 1
ATOM 774 C C . THR A 1 98 ? 1.404 6.843 19.637 1.00 94.81 98 THR A C 1
ATOM 776 O O . THR A 1 98 ? 0.493 7.064 18.839 1.00 94.81 98 THR A O 1
ATOM 779 N N . VAL A 1 99 ? 1.932 5.618 19.748 1.00 93.00 99 VAL A N 1
ATOM 780 C CA . VAL A 1 99 ? 1.506 4.478 18.909 1.00 93.00 99 VAL A CA 1
ATOM 781 C C . VAL A 1 99 ? -0.011 4.253 18.969 1.00 93.00 99 VAL A C 1
ATOM 783 O O . VAL A 1 99 ? -0.644 4.017 17.940 1.00 93.00 99 VAL A O 1
ATOM 786 N N . ARG A 1 100 ? -0.613 4.360 20.165 1.00 92.50 100 ARG A N 1
ATOM 787 C CA . ARG A 1 100 ? -2.064 4.204 20.356 1.00 92.50 100 ARG A CA 1
ATOM 788 C C . ARG A 1 100 ? -2.842 5.264 19.582 1.00 92.50 100 ARG A C 1
ATOM 790 O O . ARG A 1 100 ? -3.829 4.937 18.926 1.00 92.50 100 ARG A O 1
ATOM 797 N N . GLU A 1 101 ? -2.405 6.516 19.652 1.00 92.19 101 GLU A N 1
ATOM 798 C CA . GLU A 1 101 ? -3.056 7.622 18.952 1.00 92.19 101 GLU A CA 1
ATOM 799 C C . GLU A 1 101 ? -2.908 7.480 17.437 1.00 92.19 101 GLU A C 1
ATOM 801 O O . GLU A 1 101 ? -3.887 7.673 16.718 1.00 92.19 101 GLU A O 1
ATOM 806 N N . THR A 1 102 ? -1.731 7.080 16.949 1.00 92.19 102 THR A N 1
ATOM 807 C CA . THR A 1 102 ? -1.461 6.878 15.516 1.00 92.19 102 THR A CA 1
ATOM 808 C C . THR A 1 102 ? -2.328 5.764 14.928 1.00 92.19 102 THR A C 1
ATOM 810 O O . THR A 1 102 ? -2.927 5.928 13.859 1.00 92.19 102 THR A O 1
ATOM 813 N N . LEU A 1 103 ? -2.472 4.646 15.647 1.00 89.62 103 LEU A N 1
ATOM 814 C CA . LEU A 1 103 ? -3.388 3.570 15.259 1.00 89.62 103 LEU A CA 1
ATOM 815 C C . LEU A 1 103 ? -4.850 4.031 15.304 1.00 89.62 103 LEU A C 1
ATOM 817 O O . LEU A 1 103 ? -5.597 3.777 14.361 1.00 89.62 103 LEU A O 1
ATOM 821 N N . GLY A 1 104 ? -5.250 4.765 16.348 1.00 88.12 104 GLY A N 1
ATOM 822 C CA . GLY A 1 104 ? -6.598 5.326 16.463 1.00 88.12 104 GLY A CA 1
ATOM 823 C C . GLY A 1 104 ? -6.936 6.317 15.344 1.00 88.12 104 GLY A C 1
ATOM 824 O O . GLY A 1 104 ? -8.046 6.306 14.815 1.00 88.12 104 GLY A O 1
ATOM 825 N N . PHE A 1 105 ? -5.982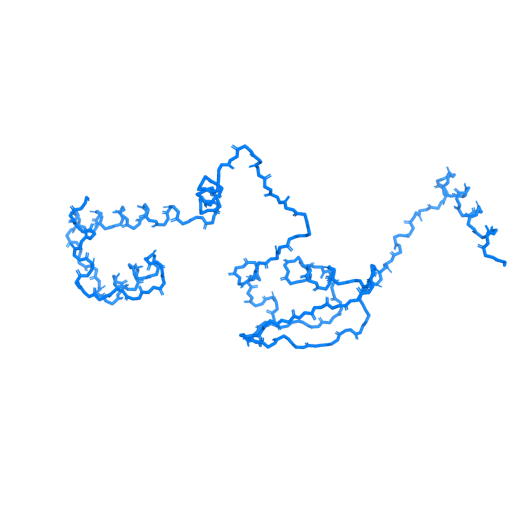 7.153 14.936 1.00 87.94 105 PHE A N 1
ATOM 826 C CA . PHE A 1 105 ? -6.131 8.060 13.799 1.00 87.94 105 PHE A CA 1
ATOM 827 C C . PHE A 1 105 ? -6.274 7.293 12.482 1.00 87.94 105 PHE A C 1
ATOM 829 O O . PHE A 1 105 ? -7.222 7.536 11.735 1.00 87.94 105 PHE A O 1
ATOM 836 N N . SER A 1 106 ? -5.403 6.309 12.242 1.00 88.00 106 SER A N 1
ATOM 837 C CA . SER A 1 106 ? -5.448 5.463 11.042 1.00 88.00 106 SER A CA 1
ATOM 838 C C . SER A 1 106 ? -6.785 4.728 10.916 1.00 88.00 106 SER A C 1
ATOM 840 O O . SER A 1 106 ? -7.394 4.719 9.847 1.00 88.00 106 SER A O 1
ATOM 842 N N . ALA A 1 107 ? -7.282 4.183 12.028 1.00 84.69 107 ALA A N 1
ATOM 843 C CA . ALA A 1 107 ? -8.595 3.560 12.127 1.00 84.69 107 ALA A CA 1
ATOM 844 C C . ALA A 1 107 ? -9.719 4.535 11.717 1.00 84.69 107 ALA A C 1
ATOM 846 O O . ALA A 1 107 ? -10.549 4.221 10.862 1.00 84.69 107 ALA A O 1
ATOM 847 N N . ARG A 1 108 ? -9.725 5.764 12.249 1.00 83.06 108 ARG A N 1
ATOM 848 C CA . ARG A 1 108 ? -10.725 6.774 11.860 1.00 83.06 108 ARG A CA 1
ATOM 849 C C . ARG A 1 108 ? -10.657 7.128 10.373 1.00 83.06 108 ARG A C 1
ATOM 851 O O . ARG A 1 108 ? -11.705 7.197 9.738 1.00 83.06 108 ARG A O 1
ATOM 858 N N . CYS A 1 109 ? -9.464 7.273 9.794 1.00 83.38 109 CYS A N 1
ATOM 859 C CA . CYS A 1 109 ? -9.298 7.522 8.355 1.00 83.38 109 CYS A CA 1
ATOM 860 C C . CYS A 1 109 ? -9.808 6.368 7.478 1.00 83.38 109 CYS A C 1
ATOM 862 O O . CYS A 1 109 ? -10.300 6.603 6.378 1.00 83.38 109 CYS A O 1
ATOM 864 N N . GLN A 1 110 ? -9.720 5.129 7.964 1.00 80.88 110 GLN A N 1
ATOM 865 C CA . GLN A 1 110 ? -10.264 3.948 7.287 1.00 80.88 110 GLN A CA 1
ATOM 866 C C . GLN A 1 110 ? -11.778 3.769 7.508 1.00 80.88 110 GLN A C 1
ATOM 868 O O . GLN A 1 110 ? -12.385 2.874 6.920 1.00 80.88 110 GLN A O 1
ATOM 873 N N . GLY A 1 111 ? -12.403 4.620 8.329 1.00 73.75 111 GLY A N 1
ATOM 874 C CA . GLY A 1 111 ? -13.844 4.612 8.569 1.00 73.75 111 GLY A CA 1
ATOM 875 C C . GLY A 1 111 ? -14.333 3.482 9.476 1.00 73.75 111 GLY A C 1
ATOM 876 O O . GLY A 1 111 ? -15.518 3.162 9.440 1.00 73.75 111 GLY A O 1
ATOM 877 N N . VAL A 1 112 ? -13.468 2.863 10.292 1.00 69.38 112 VAL A N 1
ATOM 878 C CA . VAL A 1 112 ? -13.927 1.844 11.263 1.00 69.38 112 VAL A CA 1
ATOM 879 C C . VAL A 1 112 ? -14.776 2.441 12.390 1.00 69.38 112 VAL A C 1
ATOM 881 O O . VAL A 1 112 ? -15.677 1.766 12.869 1.00 69.38 112 VAL A O 1
ATOM 884 N N . GLY A 1 113 ? -14.566 3.712 12.759 1.00 64.50 113 GLY A N 1
ATOM 885 C CA . GLY A 1 113 ? -15.375 4.386 13.787 1.00 64.50 113 GLY A CA 1
ATOM 886 C C . GLY A 1 113 ? -16.836 4.608 13.374 1.00 64.50 113 GLY A C 1
ATOM 887 O O . GLY A 1 113 ? -17.743 4.186 14.080 1.00 64.50 113 GLY A O 1
ATOM 888 N N . SER A 1 114 ? -17.080 5.174 12.183 1.00 66.19 114 SER A N 1
ATOM 889 C CA . SER A 1 114 ? -18.447 5.515 11.745 1.00 66.19 114 SER A CA 1
ATOM 890 C C . SER A 1 114 ? -19.344 4.300 11.502 1.00 66.19 114 SER A C 1
ATOM 892 O O . SER A 1 114 ? -20.565 4.409 11.568 1.00 66.19 114 SER A O 1
ATOM 894 N N . ARG A 1 115 ? -18.752 3.138 11.208 1.00 66.19 115 ARG A N 1
ATOM 895 C CA . ARG A 1 115 ? -19.491 1.887 10.999 1.00 66.19 115 ARG A CA 1
ATOM 896 C C . ARG A 1 115 ? -20.067 1.343 12.301 1.00 66.19 115 ARG A C 1
ATOM 898 O O . ARG A 1 115 ? -21.192 0.859 12.288 1.00 66.19 115 ARG A O 1
ATOM 905 N N . TYR A 1 116 ? -19.325 1.449 13.403 1.00 67.44 116 TYR A N 1
ATOM 906 C CA . TYR A 1 116 ? -19.807 1.023 14.716 1.00 67.44 116 TYR A CA 1
ATOM 907 C C . TYR A 1 116 ? -20.955 1.919 15.192 1.00 67.44 116 TYR A C 1
ATOM 909 O O . TYR A 1 116 ? -22.012 1.415 15.563 1.00 67.44 116 TYR A O 1
ATOM 917 N N . ASP A 1 117 ? -20.787 3.238 15.063 1.00 70.69 117 ASP A N 1
ATOM 918 C CA . ASP A 1 117 ? -21.822 4.216 15.414 1.00 70.69 117 ASP A CA 1
ATOM 919 C C . ASP A 1 117 ? -23.098 4.017 14.580 1.00 70.69 117 ASP A C 1
ATOM 921 O O . ASP A 1 117 ? -24.207 4.070 15.107 1.00 70.69 117 ASP A O 1
ATOM 925 N N . MET A 1 118 ? -22.953 3.723 13.280 1.00 76.38 118 MET A N 1
ATOM 926 C CA . MET A 1 118 ? -24.081 3.416 12.396 1.00 76.38 118 MET A CA 1
ATOM 927 C C . MET A 1 118 ? -24.855 2.176 12.859 1.00 76.38 118 MET A C 1
ATOM 929 O O . MET A 1 118 ? -26.080 2.198 12.847 1.00 76.38 118 MET A O 1
ATOM 933 N N . LEU A 1 119 ? -24.171 1.103 13.262 1.00 75.00 119 LEU A N 1
ATOM 934 C CA . LEU A 1 119 ? -24.825 -0.129 13.718 1.00 75.00 119 LEU A CA 1
ATOM 935 C C . LEU A 1 119 ? -25.494 0.043 15.074 1.00 75.00 119 LEU A C 1
ATOM 937 O O . LEU A 1 119 ? -26.594 -0.464 15.273 1.00 75.00 119 LEU A O 1
ATOM 941 N N . ALA A 1 120 ? -24.853 0.772 15.988 1.00 77.50 120 ALA A N 1
ATOM 942 C CA . ALA A 1 120 ? -25.453 1.123 17.267 1.00 77.50 120 ALA A CA 1
ATOM 943 C C . ALA A 1 120 ? -26.751 1.918 17.049 1.00 77.50 120 ALA A C 1
ATOM 945 O O . ALA A 1 120 ? -27.781 1.611 17.647 1.00 77.50 120 ALA A O 1
ATOM 946 N N . GLU A 1 121 ? -26.730 2.880 16.124 1.00 80.75 121 GLU A N 1
ATOM 947 C CA . GLU A 1 121 ? -27.902 3.681 15.777 1.00 80.75 121 GLU A CA 1
ATOM 948 C C . GLU A 1 121 ? -28.982 2.876 15.030 1.00 80.75 121 GLU A C 1
ATOM 950 O O . GLU A 1 121 ? -30.171 3.076 15.281 1.00 80.75 121 GLU A O 1
ATOM 955 N N . LEU A 1 122 ? -28.603 1.944 14.147 1.00 83.06 122 LEU A N 1
ATOM 956 C CA . LEU A 1 122 ? -29.541 1.026 13.488 1.00 83.06 122 LEU A CA 1
ATOM 957 C C . LEU A 1 122 ? -30.233 0.115 14.506 1.00 83.06 122 LEU A C 1
ATOM 959 O O . LEU A 1 122 ? -31.460 0.090 14.551 1.00 83.06 122 LEU A O 1
ATOM 963 N N . SER A 1 123 ? -29.462 -0.540 15.376 1.00 81.81 123 SER A N 1
ATOM 964 C CA . SER A 1 123 ? -29.980 -1.417 16.433 1.00 81.81 123 SER A CA 1
ATOM 965 C C . SER A 1 123 ? -30.925 -0.664 17.378 1.00 81.81 123 SER A C 1
ATOM 967 O O . SER A 1 123 ? -32.005 -1.154 17.717 1.00 81.81 123 SER A O 1
ATOM 969 N N . ARG A 1 124 ? -30.585 0.583 17.743 1.00 85.00 124 ARG A N 1
ATOM 970 C CA . ARG A 1 124 ? -31.461 1.456 18.540 1.00 85.00 124 ARG A CA 1
ATOM 971 C C . ARG A 1 124 ? -32.808 1.695 17.850 1.00 85.00 124 ARG A C 1
ATOM 973 O O . ARG A 1 124 ? -33.851 1.538 18.481 1.00 85.00 124 ARG A O 1
ATOM 980 N N . ARG A 1 125 ? -32.803 2.041 16.557 1.00 86.50 125 ARG A N 1
ATOM 981 C CA . ARG A 1 125 ? -34.031 2.302 15.780 1.00 86.50 125 ARG A CA 1
ATOM 982 C C . ARG A 1 125 ? -34.869 1.050 15.556 1.00 86.50 125 ARG A C 1
ATOM 984 O O . ARG A 1 125 ? -36.092 1.136 15.595 1.00 86.50 125 ARG A O 1
ATOM 991 N N . GLU A 1 126 ? -34.237 -0.095 15.327 1.00 85.62 126 GLU A N 1
ATOM 992 C CA . GLU A 1 126 ? -34.927 -1.379 15.180 1.00 85.62 126 GLU A CA 1
ATOM 993 C C . GLU A 1 126 ? -35.671 -1.750 16.466 1.00 85.62 126 GLU A C 1
ATOM 995 O O . GLU A 1 126 ? -36.849 -2.102 16.407 1.00 85.62 126 GLU A O 1
ATOM 1000 N N . LYS A 1 127 ? -35.041 -1.557 17.634 1.00 85.00 127 LYS A N 1
ATOM 1001 C CA . LYS A 1 127 ? -35.695 -1.736 18.941 1.00 85.00 127 LYS A CA 1
ATOM 1002 C C . LYS A 1 127 ? -36.872 -0.783 19.140 1.00 85.00 127 LYS A C 1
ATOM 1004 O O . LYS A 1 127 ? -37.941 -1.220 19.555 1.00 85.00 127 LYS A O 1
ATOM 1009 N N . GLU A 1 128 ? -36.703 0.499 18.818 1.00 91.75 128 GLU A N 1
ATOM 1010 C CA . GLU A 1 128 ? -37.766 1.512 18.945 1.00 91.75 128 GLU A CA 1
ATOM 1011 C C . GLU A 1 128 ? -38.956 1.243 18.024 1.00 91.75 128 GLU A C 1
ATOM 1013 O O . GLU A 1 128 ? -40.106 1.442 18.413 1.00 91.75 128 GLU A O 1
ATOM 1018 N N . ALA A 1 129 ? -38.688 0.758 16.814 1.00 91.12 129 ALA A N 1
ATOM 1019 C CA . ALA A 1 129 ? -39.712 0.377 15.852 1.00 91.12 129 ALA A CA 1
ATOM 1020 C C . ALA A 1 129 ? -40.261 -1.044 16.085 1.00 91.12 129 ALA A C 1
ATOM 1022 O O . ALA A 1 129 ? -41.149 -1.480 15.351 1.00 91.12 129 ALA A O 1
ATOM 1023 N N . ASN A 1 130 ? -39.748 -1.765 17.090 1.00 88.50 130 ASN A N 1
ATOM 1024 C CA . ASN A 1 130 ? -40.054 -3.167 17.375 1.00 88.50 130 ASN A CA 1
ATOM 1025 C C . ASN A 1 130 ? -39.888 -4.079 16.140 1.00 88.50 130 ASN A C 1
ATOM 1027 O O . ASN A 1 130 ? -40.666 -5.007 15.904 1.00 88.50 130 ASN A O 1
ATOM 1031 N N . ILE A 1 131 ? -38.877 -3.775 15.326 1.00 87.31 131 ILE A N 1
ATOM 1032 C CA . ILE A 1 131 ? -38.496 -4.528 14.137 1.00 87.31 131 ILE A CA 1
ATOM 1033 C C . ILE A 1 131 ? -37.516 -5.609 14.581 1.00 87.31 131 ILE A C 1
ATOM 1035 O O . ILE A 1 131 ? -36.488 -5.317 15.187 1.00 87.31 131 ILE A O 1
ATOM 1039 N N . LYS A 1 132 ? -37.830 -6.868 14.268 1.00 84.50 132 LYS A N 1
ATOM 1040 C CA . LYS A 1 132 ? -36.890 -7.978 14.434 1.00 84.50 132 LYS A CA 1
ATOM 1041 C C . LYS A 1 132 ? -36.174 -8.209 13.105 1.00 84.50 132 LYS A C 1
ATOM 1043 O O . LYS A 1 132 ? -36.854 -8.597 12.150 1.00 84.50 132 LYS A O 1
ATOM 1048 N N . PRO A 1 133 ? -34.859 -7.950 13.016 1.00 79.69 133 PRO A N 1
ATOM 1049 C CA . PRO A 1 133 ? -34.107 -8.262 11.815 1.00 79.69 133 PRO A CA 1
ATOM 1050 C C . PRO A 1 133 ? -34.055 -9.776 11.603 1.00 79.69 133 PRO A C 1
ATOM 1052 O O . PRO A 1 133 ? -34.200 -10.569 12.537 1.00 79.69 133 PRO A O 1
ATOM 1055 N N . ASP A 1 134 ? -33.864 -10.164 10.347 1.00 88.38 134 ASP A N 1
ATOM 1056 C CA . ASP A 1 134 ? -33.620 -11.555 9.994 1.00 88.38 134 ASP A CA 1
ATOM 1057 C C . ASP A 1 134 ? -32.338 -12.055 10.701 1.00 88.38 134 ASP A C 1
ATOM 1059 O O . ASP A 1 134 ? -31.320 -11.353 10.646 1.00 88.38 134 ASP A O 1
ATOM 1063 N N . PRO A 1 135 ? -32.362 -13.226 11.368 1.00 81.00 135 PRO A N 1
ATOM 1064 C CA . PRO A 1 135 ? -31.233 -13.716 12.158 1.00 81.00 135 PRO A CA 1
ATOM 1065 C C . PRO A 1 135 ? -29.937 -13.870 11.356 1.00 81.00 135 PRO A C 1
ATOM 1067 O O . PRO A 1 135 ? -28.868 -13.509 11.847 1.00 81.00 135 PRO A O 1
ATOM 1070 N N . ASP A 1 136 ? -30.016 -14.351 10.113 1.00 81.25 136 ASP A N 1
ATOM 1071 C CA . ASP A 1 136 ? -28.828 -14.584 9.289 1.00 81.25 136 ASP A CA 1
ATOM 1072 C C . ASP A 1 136 ? -28.189 -13.252 8.875 1.00 81.25 136 ASP A C 1
ATOM 1074 O O . ASP A 1 136 ? -26.962 -13.103 8.858 1.00 81.25 136 ASP A O 1
ATOM 1078 N N . ILE A 1 137 ? -29.025 -12.251 8.586 1.00 81.25 137 ILE A N 1
ATOM 1079 C CA . ILE A 1 137 ? -28.583 -10.900 8.223 1.00 81.25 137 ILE A CA 1
ATOM 1080 C C . ILE A 1 137 ? -27.997 -10.168 9.435 1.00 81.25 137 ILE A C 1
ATOM 1082 O O . ILE A 1 137 ? -26.977 -9.488 9.297 1.00 81.25 137 ILE A O 1
ATOM 1086 N N . ASP A 1 138 ? -28.602 -10.313 10.614 1.00 81.75 138 ASP A N 1
ATOM 1087 C CA . ASP A 1 138 ? -28.125 -9.697 11.856 1.00 81.75 138 ASP A CA 1
ATOM 1088 C C . ASP A 1 138 ? -26.756 -10.255 12.273 1.00 81.75 138 ASP A C 1
ATOM 1090 O O . ASP A 1 138 ? -25.824 -9.493 12.550 1.00 81.75 138 ASP A O 1
ATOM 1094 N N . ILE A 1 139 ? -26.589 -11.582 12.217 1.00 79.19 139 ILE A N 1
ATOM 1095 C CA . ILE A 1 139 ? -25.307 -12.252 12.474 1.00 79.19 139 ILE A CA 1
ATOM 1096 C C . ILE A 1 139 ? -24.258 -11.802 11.457 1.00 79.19 139 ILE A C 1
ATOM 1098 O O . ILE A 1 139 ? -23.128 -11.477 11.833 1.00 79.19 139 ILE A O 1
ATOM 1102 N N . PHE A 1 140 ? -24.618 -11.752 10.171 1.00 77.00 140 PHE A N 1
ATOM 1103 C CA . PHE A 1 140 ? -23.710 -11.301 9.122 1.00 77.00 140 PHE A CA 1
ATOM 1104 C C . PHE A 1 140 ? -23.260 -9.858 9.346 1.00 77.00 140 PHE A C 1
ATOM 1106 O O . PHE A 1 140 ? -22.059 -9.584 9.286 1.00 77.00 140 PHE A O 1
ATOM 1113 N N . MET A 1 141 ? -24.198 -8.945 9.630 1.00 76.12 141 MET A N 1
ATOM 1114 C CA . MET A 1 141 ? -23.868 -7.564 9.960 1.00 76.12 141 MET A CA 1
ATOM 1115 C C . MET A 1 141 ? -22.932 -7.547 11.164 1.00 76.12 141 MET A C 1
ATOM 1117 O O . MET A 1 141 ? -21.781 -7.151 11.015 1.00 76.12 141 MET A O 1
ATOM 1121 N N . LYS A 1 142 ? -23.341 -8.063 12.324 1.00 74.38 142 LYS A N 1
ATOM 1122 C CA . LYS A 1 142 ? -22.532 -8.014 13.553 1.00 74.38 142 LYS A CA 1
ATOM 1123 C C . LYS A 1 142 ? -21.141 -8.656 13.392 1.00 74.38 142 LYS A C 1
ATOM 1125 O O . LYS A 1 142 ? -20.149 -8.072 13.834 1.00 74.38 142 LYS A O 1
ATOM 1130 N N . GLY A 1 143 ? -21.031 -9.787 12.691 1.00 68.62 143 GLY A N 1
ATOM 1131 C CA . GLY A 1 143 ? -19.769 -10.504 12.454 1.00 68.62 143 GLY A CA 1
ATOM 1132 C C . GLY A 1 143 ? -18.796 -9.807 11.492 1.00 68.62 143 GLY A C 1
ATOM 1133 O O . GLY A 1 143 ? -17.579 -9.905 11.660 1.00 68.62 143 GLY A O 1
ATOM 1134 N N . PHE A 1 144 ? -19.291 -9.045 10.510 1.00 62.94 144 PHE A N 1
ATOM 1135 C CA . PHE A 1 144 ? -18.424 -8.257 9.623 1.00 62.94 144 PHE A CA 1
ATOM 1136 C C . PHE A 1 144 ? -17.704 -7.116 10.349 1.00 62.94 144 PHE A C 1
ATOM 1138 O O . PHE A 1 144 ? -16.635 -6.683 9.909 1.00 62.94 144 PHE A O 1
ATOM 1145 N N . PHE A 1 145 ? -18.270 -6.628 11.454 1.00 56.34 145 PHE A N 1
ATOM 1146 C CA . PHE A 1 145 ? -17.756 -5.458 12.166 1.00 56.34 145 PHE A CA 1
ATOM 1147 C C . PHE A 1 145 ? -17.002 -5.812 13.452 1.00 56.34 145 PHE A C 1
ATOM 1149 O O . PHE A 1 145 ? -16.086 -5.081 13.826 1.00 56.34 145 PHE A O 1
ATOM 1156 N N . HIS A 1 146 ? -17.282 -6.963 14.070 1.00 52.53 146 HIS A N 1
ATOM 1157 C CA . HIS A 1 146 ? -16.472 -7.513 15.159 1.00 52.53 146 HIS A CA 1
ATOM 1158 C C . HIS A 1 146 ? -15.302 -8.347 14.596 1.00 52.53 146 HIS A C 1
ATOM 1160 O O . HIS A 1 146 ? -15.318 -9.573 14.570 1.00 52.53 146 HIS A O 1
ATOM 1166 N N . ASN A 1 147 ? -14.252 -7.678 14.104 1.00 43.28 147 ASN A N 1
ATOM 1167 C CA . ASN A 1 147 ? -12.960 -8.310 13.776 1.00 43.28 147 ASN A CA 1
ATOM 1168 C C . ASN A 1 147 ? -12.995 -9.523 12.813 1.00 43.28 147 ASN A C 1
ATOM 1170 O O . ASN A 1 147 ? -12.121 -10.389 12.882 1.00 43.28 147 ASN A O 1
ATOM 1174 N N . GLY A 1 148 ? -13.958 -9.604 11.888 1.00 42.09 148 GLY A N 1
ATOM 1175 C CA . GLY A 1 148 ? -13.952 -10.627 10.833 1.00 42.09 148 GLY A CA 1
ATOM 1176 C C . GLY A 1 148 ? -13.991 -12.076 11.343 1.00 42.09 148 GLY A C 1
ATOM 1177 O O . GLY A 1 148 ? -13.523 -12.980 10.646 1.00 42.09 148 GLY A O 1
ATOM 1178 N N . ARG A 1 149 ? -14.525 -12.309 12.548 1.00 35.03 149 ARG A N 1
ATOM 1179 C CA . ARG A 1 149 ? -14.869 -13.642 13.060 1.00 35.03 149 ARG A CA 1
ATOM 1180 C C . ARG A 1 149 ? -16.368 -13.703 13.328 1.00 35.03 149 ARG A C 1
ATOM 1182 O O . ARG A 1 149 ? -16.939 -12.779 13.893 1.00 35.03 149 ARG A O 1
ATOM 1189 N N . LEU A 1 150 ? -16.986 -14.810 12.921 1.00 38.78 150 LEU A N 1
ATOM 1190 C CA . LEU A 1 150 ? -18.366 -15.135 13.275 1.00 38.78 150 LEU A CA 1
ATOM 1191 C C . LEU A 1 150 ? -18.432 -15.328 14.796 1.00 38.78 150 LEU A C 1
ATOM 1193 O O . LEU A 1 150 ? -17.711 -16.175 15.326 1.00 38.78 150 LEU A O 1
ATOM 1197 N N . LEU A 1 151 ? -19.247 -14.524 15.480 1.00 41.78 151 LEU A N 1
ATOM 1198 C CA . LEU A 1 151 ? -19.536 -14.707 16.900 1.00 41.78 151 LEU A CA 1
ATOM 1199 C C . LEU A 1 151 ? -20.489 -15.896 17.058 1.00 41.78 151 LEU A C 1
ATOM 1201 O O . LEU A 1 151 ? -21.439 -16.045 16.290 1.00 41.78 151 LEU A O 1
ATOM 1205 N N . THR A 1 152 ? -20.232 -16.736 18.052 1.00 42.34 152 THR A N 1
ATOM 1206 C CA . THR A 1 152 ? -21.205 -17.711 18.553 1.00 42.34 152 THR A CA 1
ATOM 1207 C C . THR A 1 152 ? -22.254 -16.990 19.402 1.00 42.34 152 THR A C 1
ATOM 1209 O O . THR A 1 152 ? -21.944 -15.972 20.023 1.00 42.34 152 THR A O 1
ATOM 1212 N N . GLU A 1 153 ? -23.484 -17.510 19.440 1.00 45.12 153 GLU A N 1
ATOM 1213 C CA . GLU A 1 153 ? -24.665 -16.849 20.031 1.00 45.12 153 GLU A CA 1
ATOM 1214 C C . GLU A 1 153 ? -24.481 -16.346 21.479 1.00 45.12 153 GLU A C 1
ATOM 1216 O O . GLU A 1 153 ? -25.144 -15.392 21.877 1.00 45.12 153 GLU A O 1
ATOM 1221 N N . GLU A 1 154 ? -23.538 -16.900 22.249 1.00 42.41 154 GLU A N 1
ATOM 1222 C CA . GLU A 1 154 ? -23.265 -16.491 23.636 1.00 42.41 154 GLU A CA 1
ATOM 1223 C C . GLU A 1 154 ? -22.569 -15.116 23.778 1.00 42.41 154 GLU A C 1
ATOM 1225 O O . GLU A 1 154 ? -22.753 -14.439 24.793 1.00 42.41 154 GLU A O 1
ATOM 1230 N N . GLU A 1 155 ? -21.814 -14.648 22.773 1.00 43.00 155 GLU A N 1
ATOM 1231 C CA . GLU A 1 155 ? -21.072 -13.370 22.848 1.00 43.00 155 GLU A CA 1
ATOM 1232 C C . GLU A 1 155 ? -21.907 -12.165 22.371 1.00 43.00 155 GLU A C 1
ATOM 1234 O O . GLU A 1 155 ? -21.684 -11.035 22.810 1.00 43.00 155 GLU A O 1
ATOM 1239 N N . ALA A 1 156 ? -22.930 -12.395 21.538 1.00 44.38 156 ALA A N 1
ATOM 1240 C CA . ALA A 1 156 ? -23.846 -11.350 21.071 1.00 44.38 156 ALA A CA 1
ATOM 1241 C C . ALA A 1 156 ? -24.695 -10.755 22.214 1.00 44.38 156 ALA A C 1
ATOM 1243 O O . ALA A 1 156 ? -25.027 -9.569 22.189 1.00 44.38 156 ALA A O 1
ATOM 1244 N N . SER A 1 157 ? -24.980 -11.549 23.249 1.00 42.94 157 SER A N 1
ATOM 1245 C CA . SER A 1 157 ? -25.726 -11.138 24.447 1.00 42.94 157 SER A CA 1
ATOM 1246 C C . SER A 1 157 ? -24.973 -10.174 25.371 1.00 42.94 157 SER A C 1
ATOM 1248 O O . SER A 1 157 ? -25.606 -9.529 26.203 1.00 42.94 157 SER A O 1
ATOM 1250 N N . GLN A 1 158 ? -23.647 -10.036 25.243 1.00 39.97 158 GLN A N 1
ATOM 1251 C CA . GLN A 1 158 ? -22.872 -9.105 26.080 1.00 39.97 158 GLN A CA 1
ATOM 1252 C C . GLN A 1 158 ? -22.768 -7.689 25.502 1.00 39.97 158 GLN A C 1
ATOM 1254 O O . GLN A 1 158 ? -22.453 -6.759 26.239 1.00 39.97 158 GLN A O 1
ATOM 1259 N N . ILE A 1 159 ? -23.078 -7.495 24.217 1.00 47.03 159 ILE A N 1
ATOM 1260 C CA . ILE A 1 159 ? -23.108 -6.160 23.594 1.00 47.03 159 ILE A CA 1
ATOM 1261 C C . ILE A 1 159 ? -24.407 -5.413 23.957 1.00 47.03 159 ILE A C 1
ATOM 1263 O O . ILE A 1 159 ? -24.452 -4.190 23.896 1.00 47.03 159 ILE A O 1
ATOM 1267 N N . ASP A 1 160 ? -25.447 -6.129 24.395 1.00 38.25 160 ASP A N 1
ATOM 1268 C CA . ASP A 1 160 ? -26.774 -5.558 24.658 1.00 38.25 160 ASP A CA 1
ATOM 1269 C C . ASP A 1 160 ? -26.986 -5.026 26.092 1.00 38.25 160 ASP A C 1
ATOM 1271 O O . ASP A 1 160 ? -28.084 -4.579 26.422 1.00 38.25 160 ASP A O 1
ATOM 1275 N N . MET A 1 161 ? -25.952 -5.055 26.946 1.00 35.34 161 MET A N 1
ATOM 1276 C CA . MET A 1 161 ? -26.003 -4.579 28.344 1.00 35.34 161 MET A CA 1
ATOM 1277 C C . MET A 1 161 ? -24.905 -3.561 28.718 1.00 35.34 161 MET A C 1
ATOM 1279 O O . MET A 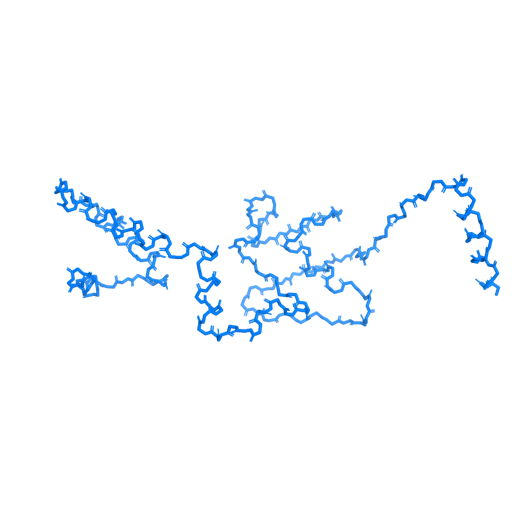1 161 ? -24.569 -3.427 29.897 1.00 35.34 161 MET A O 1
ATOM 1283 N N . GLY A 1 162 ? -24.346 -2.849 27.736 1.00 34.00 162 GLY A N 1
ATOM 1284 C CA . GLY A 1 162 ? -23.416 -1.729 27.948 1.00 34.00 162 GLY A CA 1
ATOM 1285 C C . GLY A 1 162 ? -24.050 -0.382 27.642 1.00 34.00 162 GLY A C 1
ATOM 1286 O O . GLY A 1 162 ? -24.619 -0.262 26.537 1.00 34.00 162 GLY A O 1
#

pLDDT: mean 74.2, std 17.54, range [34.0, 94.88]

Organism: NCBI:txid425828

Radius of gyration: 26.31 Å; Cα contacts (8 Å, |Δi|>4): 57; chains: 1; bounding box: 75×48×57 Å

Solvent-accessible surface area (backbone atoms only — not comparable to full-atom values): 10985 Å² total; per-residue (Å²): 141,71,77,73,68,58,59,63,56,54,57,47,52,74,65,67,78,53,81,81,73,82,75,85,76,80,69,77,74,95,80,85,86,82,86,60,86,100,56,92,82,86,91,84,75,64,88,91,64,35,65,68,60,64,59,45,52,67,68,44,90,63,92,70,92,80,88,63,63,60,99,84,39,48,67,85,79,54,66,48,72,81,79,51,84,85,82,66,97,65,85,91,72,68,86,91,53,52,73,70,54,50,52,53,48,52,40,49,77,73,45,60,56,62,53,54,54,49,49,54,54,47,53,51,50,29,60,76,69,70,52,80,74,58,67,71,60,49,50,50,55,54,16,67,70,53,81,72,43,82,73,57,80,79,61,63,65,64,67,79,78,115

Secondary structure (DSSP, 8-state):
--SSHHHHHHHHHHTT-S---------S-S----PPTTS-------TTSSHHHHHHTTTS----SS--EETTEETTSS-GGGT--PPPSS----TTS-HHHHHHHHHHHTTHHHHHHHHHHHHHHHHHTT----HHHHHHHHHHHTTTSPPPHHHHTTGGG-

Foldseek 3Di:
DPVVVVPVVVVVVVVVPDDPDPDDDDQDDPDDDDDDPPDDDDDDDDPSNCPVVVQCVLQDVDDDDDFDDDPNHGCVVDHSVVPDDDDDPDDPDDPPDDPVVRVVVVCVVVPLVVLVVVVVVVVVVCVVVVNDDDPVVVQVSVCVNPPNDRDDPVVVVVVVPD